Protein AF-A0A372QPS1-F1 (afdb_monomer)

Structure (mmCIF, N/CA/C/O backbone):
data_AF-A0A372QPS1-F1
#
_entry.id   AF-A0A372QPS1-F1
#
loop_
_atom_site.group_PDB
_atom_site.id
_atom_site.type_symbol
_atom_site.label_atom_id
_atom_site.label_alt_id
_atom_site.label_comp_id
_atom_site.label_asym_id
_atom_site.label_entity_id
_atom_site.label_seq_id
_atom_site.pdbx_PDB_ins_code
_atom_site.Cartn_x
_atom_site.Cartn_y
_atom_site.Cartn_z
_atom_site.occupancy
_atom_site.B_iso_or_equiv
_atom_site.auth_seq_id
_atom_site.auth_comp_id
_atom_site.auth_asym_id
_atom_site.auth_atom_id
_atom_site.pdbx_PDB_model_num
ATOM 1 N N . MET A 1 1 ? 10.060 -31.150 -58.055 1.00 37.22 1 MET A N 1
ATOM 2 C CA . MET A 1 1 ? 10.941 -29.974 -58.211 1.00 37.22 1 MET A CA 1
ATOM 3 C C . MET A 1 1 ? 10.660 -29.047 -57.043 1.00 37.22 1 MET A C 1
ATOM 5 O O . MET A 1 1 ? 9.619 -28.410 -57.039 1.00 37.22 1 MET A O 1
ATOM 9 N N . ALA A 1 2 ? 11.508 -29.067 -56.015 1.00 38.00 2 ALA A N 1
ATOM 10 C CA . ALA A 1 2 ? 11.429 -28.122 -54.905 1.00 38.00 2 ALA A CA 1
ATOM 11 C C . ALA A 1 2 ? 12.288 -26.906 -55.276 1.00 38.00 2 ALA A C 1
ATOM 13 O O . ALA A 1 2 ? 13.492 -27.056 -55.485 1.00 38.00 2 ALA A O 1
ATOM 14 N N . SER A 1 3 ? 11.676 -25.734 -55.444 1.00 40.31 3 SER A N 1
ATOM 15 C CA . SER A 1 3 ? 12.415 -24.485 -55.626 1.00 40.31 3 SER A CA 1
ATOM 16 C C . SER A 1 3 ? 12.921 -24.021 -54.262 1.00 40.31 3 SER A C 1
ATOM 18 O O . SER A 1 3 ? 12.125 -23.637 -53.407 1.00 40.31 3 SER A O 1
ATOM 20 N N . ASN A 1 4 ? 14.239 -24.071 -54.065 1.00 45.66 4 ASN A N 1
ATOM 21 C CA . ASN A 1 4 ? 14.913 -23.387 -52.965 1.00 45.66 4 ASN A CA 1
ATOM 22 C C . ASN A 1 4 ? 14.657 -21.883 -53.108 1.00 45.66 4 ASN A C 1
ATOM 24 O O . ASN A 1 4 ? 15.189 -21.248 -54.017 1.00 45.66 4 ASN A O 1
ATOM 28 N N . ILE A 1 5 ? 13.834 -21.323 -52.224 1.00 52.38 5 ILE A N 1
ATOM 29 C CA . ILE A 1 5 ? 13.692 -19.876 -52.079 1.00 52.38 5 ILE A CA 1
ATOM 30 C C . ILE A 1 5 ? 14.896 -19.436 -51.245 1.00 52.38 5 ILE A C 1
ATOM 32 O O . ILE A 1 5 ? 14.854 -19.439 -50.018 1.00 52.38 5 ILE A O 1
ATOM 36 N N . GLY A 1 6 ? 16.015 -19.168 -51.918 1.00 49.69 6 GLY A N 1
ATOM 37 C CA . GLY A 1 6 ? 17.169 -18.528 -51.300 1.00 49.69 6 GLY A CA 1
ATOM 38 C C . GLY A 1 6 ? 16.798 -17.089 -50.975 1.00 49.69 6 GLY A C 1
ATOM 39 O O . GLY A 1 6 ? 16.917 -16.220 -51.832 1.00 49.69 6 GLY A O 1
ATOM 40 N N . LEU A 1 7 ? 16.286 -16.853 -49.768 1.00 52.22 7 LEU A N 1
ATOM 41 C CA . LEU A 1 7 ? 16.213 -15.507 -49.216 1.00 52.22 7 LEU A CA 1
ATOM 42 C C . LEU A 1 7 ? 17.653 -14.998 -49.105 1.00 52.22 7 LEU A C 1
ATOM 44 O O . LEU A 1 7 ? 18.473 -15.602 -48.412 1.00 52.22 7 LEU A O 1
ATOM 48 N N . ASP A 1 8 ? 17.967 -13.935 -49.847 1.00 57.03 8 ASP A N 1
ATOM 49 C CA . ASP A 1 8 ? 19.264 -13.268 -49.786 1.00 57.03 8 ASP A CA 1
ATOM 50 C C . ASP A 1 8 ? 19.575 -12.915 -48.327 1.00 57.03 8 ASP A C 1
ATOM 52 O O . ASP A 1 8 ? 18.735 -12.349 -47.625 1.00 57.03 8 ASP A O 1
ATOM 56 N N . SER A 1 9 ? 20.791 -13.232 -47.875 1.00 58.88 9 SER A N 1
ATOM 57 C CA . SER A 1 9 ? 21.256 -13.012 -46.493 1.00 58.88 9 SER A CA 1
ATOM 58 C C . SER A 1 9 ? 20.984 -11.580 -45.994 1.00 58.88 9 SER A C 1
ATOM 60 O O . SER A 1 9 ? 20.667 -11.358 -44.830 1.00 58.88 9 SER A O 1
ATOM 62 N N . PHE A 1 10 ? 21.001 -10.603 -46.904 1.00 56.53 10 PHE A N 1
ATOM 63 C CA . PHE A 1 10 ? 20.699 -9.201 -46.621 1.00 56.53 10 PHE A CA 1
ATOM 64 C C . PHE A 1 10 ? 19.229 -8.942 -46.236 1.00 56.53 10 PHE A C 1
ATOM 66 O O . PHE A 1 10 ? 18.954 -8.107 -45.378 1.00 56.53 10 PHE A O 1
ATOM 73 N N . VAL A 1 11 ? 18.281 -9.666 -46.840 1.00 63.16 11 VAL A N 1
ATOM 74 C CA . VAL A 1 11 ? 16.842 -9.534 -46.554 1.00 63.16 11 VAL A CA 1
ATOM 75 C C . VAL A 1 11 ? 16.510 -10.127 -45.183 1.00 63.16 11 VAL A C 1
ATOM 77 O O . VAL A 1 11 ? 15.698 -9.561 -44.458 1.00 63.16 11 VAL A O 1
ATOM 80 N N . ILE A 1 12 ? 17.178 -11.221 -44.801 1.00 67.56 12 ILE A N 1
ATOM 81 C CA . ILE A 1 12 ? 17.030 -11.837 -43.474 1.00 67.56 12 ILE A CA 1
ATOM 82 C C . ILE A 1 12 ? 17.529 -10.882 -42.383 1.00 67.56 12 ILE A C 1
ATOM 84 O O . ILE A 1 12 ? 16.793 -10.605 -41.443 1.00 67.56 12 ILE A O 1
ATOM 88 N N . VAL A 1 13 ? 18.720 -10.299 -42.551 1.00 67.00 13 VAL A N 1
ATOM 89 C CA . VAL A 1 13 ? 19.292 -9.352 -41.574 1.00 67.00 13 VAL A CA 1
ATOM 90 C C . VAL A 1 13 ? 18.429 -8.093 -41.413 1.00 67.00 13 VAL A C 1
ATOM 92 O O . VAL A 1 13 ? 18.278 -7.588 -40.302 1.00 67.00 13 VAL A O 1
ATOM 95 N N . ALA A 1 14 ? 17.836 -7.580 -42.497 1.00 68.75 14 ALA A N 1
ATOM 96 C CA . ALA A 1 14 ? 16.946 -6.419 -42.429 1.00 68.75 14 ALA A CA 1
ATOM 97 C C . ALA A 1 14 ? 15.636 -6.724 -41.676 1.00 68.75 14 ALA A C 1
ATOM 99 O O . ALA A 1 14 ? 15.215 -5.926 -40.841 1.00 68.75 14 ALA A O 1
ATOM 100 N N . LEU A 1 15 ? 15.032 -7.893 -41.922 1.00 66.19 15 LEU A N 1
ATOM 101 C CA . LEU A 1 15 ? 13.847 -8.361 -41.194 1.00 66.19 15 LEU A CA 1
ATOM 102 C C . LEU A 1 15 ? 14.142 -8.596 -39.708 1.00 66.19 15 LEU A C 1
ATOM 104 O O . LEU A 1 15 ? 13.336 -8.218 -38.863 1.00 66.19 15 LEU A O 1
ATOM 108 N N . GLU A 1 16 ? 15.298 -9.178 -39.379 1.00 64.19 16 GLU A N 1
ATOM 109 C CA . GLU A 1 16 ? 15.742 -9.361 -37.992 1.00 64.19 16 GLU A CA 1
ATOM 110 C C . GLU A 1 16 ? 15.937 -8.013 -37.284 1.00 64.19 16 GLU A C 1
ATOM 112 O O . GLU A 1 16 ? 15.471 -7.840 -36.161 1.00 64.19 16 GLU A O 1
ATOM 117 N N . ALA A 1 17 ? 16.547 -7.026 -37.948 1.00 65.00 17 ALA A N 1
ATOM 118 C CA . ALA A 1 17 ? 16.731 -5.689 -37.385 1.00 65.00 17 ALA A CA 1
ATOM 119 C C . ALA A 1 17 ? 15.400 -4.949 -37.143 1.00 65.00 17 ALA A C 1
ATOM 121 O O . ALA A 1 17 ? 15.243 -4.296 -36.109 1.00 65.00 17 ALA A O 1
ATOM 122 N N . GLU A 1 18 ? 14.429 -5.064 -38.055 1.00 68.44 18 GLU A N 1
ATOM 123 C CA . GLU A 1 18 ? 13.084 -4.503 -37.865 1.00 68.44 18 GLU A CA 1
ATOM 124 C C . GLU A 1 18 ? 12.333 -5.187 -36.716 1.00 68.44 18 GLU A C 1
ATOM 126 O O . GLU A 1 18 ? 11.716 -4.498 -35.900 1.00 68.44 18 GLU A O 1
ATOM 131 N N . LEU A 1 19 ? 12.432 -6.516 -36.595 1.00 64.81 19 LEU A N 1
ATOM 132 C CA . LEU A 1 19 ? 11.840 -7.260 -35.479 1.00 64.81 19 LEU A CA 1
ATOM 133 C C . LEU A 1 19 ? 12.452 -6.836 -34.140 1.00 64.81 19 LEU A C 1
ATOM 135 O O . LEU A 1 19 ? 11.723 -6.493 -33.213 1.00 64.81 19 LEU A O 1
ATOM 139 N N . MET A 1 20 ? 13.784 -6.762 -34.063 1.00 64.19 20 MET A N 1
ATOM 140 C CA . MET A 1 20 ? 14.491 -6.320 -32.857 1.00 64.19 20 MET A CA 1
ATOM 141 C C . MET A 1 20 ? 14.152 -4.870 -32.489 1.00 64.19 20 MET A C 1
ATOM 143 O O . MET A 1 20 ? 14.024 -4.547 -31.308 1.00 64.19 20 MET A O 1
ATOM 147 N N . SER A 1 21 ? 13.969 -3.989 -33.479 1.00 68.31 21 SER A N 1
ATOM 148 C CA . SER A 1 21 ? 13.540 -2.607 -33.239 1.00 68.31 21 SER A CA 1
ATOM 149 C C . SER A 1 21 ? 12.087 -2.520 -32.764 1.00 68.31 21 SER A C 1
ATOM 151 O O . SER A 1 21 ? 11.773 -1.663 -31.936 1.00 68.31 21 SER A O 1
ATOM 153 N N . SER A 1 22 ? 11.202 -3.372 -33.281 1.00 70.38 22 SER A N 1
ATOM 154 C CA . SER A 1 22 ? 9.808 -3.465 -32.841 1.00 70.38 22 SER A CA 1
ATOM 155 C C . SER A 1 22 ? 9.720 -3.973 -31.400 1.00 70.38 22 SER A C 1
ATOM 157 O O . SER A 1 22 ? 9.060 -3.347 -30.571 1.00 70.38 22 SER A O 1
ATOM 159 N N . ASP A 1 23 ? 10.443 -5.044 -31.071 1.00 68.12 23 ASP A N 1
ATOM 160 C CA . ASP A 1 23 ? 10.454 -5.640 -29.730 1.00 68.12 23 ASP A CA 1
ATOM 161 C C . ASP A 1 23 ? 11.040 -4.683 -28.681 1.00 68.12 23 ASP A C 1
ATOM 163 O O . ASP A 1 23 ? 10.487 -4.535 -27.587 1.00 68.12 23 ASP A O 1
ATOM 167 N N . ALA A 1 24 ? 12.104 -3.951 -29.030 1.00 68.12 24 ALA A N 1
ATOM 168 C CA . ALA A 1 24 ? 12.675 -2.920 -28.164 1.00 68.12 24 ALA A CA 1
ATOM 169 C C . ALA A 1 24 ? 11.685 -1.774 -27.885 1.00 68.12 24 ALA A C 1
ATOM 171 O O . ALA A 1 24 ? 11.573 -1.315 -26.747 1.00 68.12 24 ALA A O 1
ATOM 172 N N . ASN A 1 25 ? 10.925 -1.338 -28.896 1.00 65.00 25 ASN A N 1
ATOM 173 C CA . ASN A 1 25 ? 9.905 -0.301 -28.728 1.00 65.00 25 ASN A CA 1
ATOM 174 C C . ASN A 1 25 ? 8.738 -0.772 -27.849 1.00 65.00 25 ASN A C 1
ATOM 176 O O . ASN A 1 25 ? 8.271 -0.012 -27.000 1.00 65.00 25 ASN A O 1
ATOM 180 N N . VAL A 1 26 ? 8.286 -2.021 -28.005 1.00 68.06 26 VAL A N 1
ATOM 181 C CA . VAL A 1 26 ? 7.234 -2.602 -27.155 1.00 68.06 26 VAL A CA 1
ATOM 182 C C . VAL A 1 26 ? 7.707 -2.689 -25.704 1.00 68.06 26 VAL A C 1
ATOM 184 O O . VAL A 1 26 ? 6.993 -2.236 -24.812 1.00 68.06 26 VAL A O 1
ATOM 187 N N . SER A 1 27 ? 8.927 -3.180 -25.464 1.00 73.06 27 SER A N 1
ATOM 188 C CA . SER A 1 27 ? 9.508 -3.256 -24.117 1.00 73.06 27 SER A CA 1
ATOM 189 C C . SER A 1 27 ? 9.677 -1.883 -23.456 1.00 73.06 27 SER A C 1
ATOM 191 O O . SER A 1 27 ? 9.538 -1.759 -22.240 1.00 73.06 27 SER A O 1
ATOM 193 N N . PHE A 1 28 ? 9.996 -0.847 -24.233 1.00 68.75 28 PHE A N 1
ATOM 194 C CA . PHE A 1 28 ? 10.114 0.514 -23.717 1.00 68.75 28 PHE A CA 1
ATOM 195 C C . PHE A 1 28 ? 8.750 1.086 -23.303 1.00 68.75 28 PHE A C 1
ATOM 197 O O . PHE A 1 28 ? 8.620 1.670 -22.225 1.00 68.75 28 PHE A O 1
ATOM 204 N N . LEU A 1 29 ? 7.720 0.887 -24.131 1.00 71.44 29 LEU A N 1
ATOM 205 C CA . LEU A 1 29 ? 6.364 1.362 -23.848 1.00 71.44 29 LEU A CA 1
ATOM 206 C C . LEU A 1 29 ? 5.757 0.659 -22.627 1.00 71.44 29 LEU A C 1
ATOM 208 O O . LEU A 1 29 ? 5.210 1.336 -21.756 1.00 71.44 29 LEU A O 1
ATOM 212 N N . THR A 1 30 ? 5.915 -0.663 -22.502 1.00 80.38 30 THR A N 1
ATOM 213 C CA . THR A 1 30 ? 5.424 -1.417 -21.334 1.00 80.38 30 THR A CA 1
ATOM 214 C C . THR A 1 30 ? 6.102 -0.969 -20.042 1.00 80.38 30 THR A C 1
ATOM 216 O O . THR A 1 30 ? 5.433 -0.784 -19.022 1.00 80.38 30 THR A O 1
ATOM 219 N N . HIS A 1 31 ? 7.412 -0.710 -20.086 1.00 83.81 31 HIS A N 1
ATOM 220 C CA . HIS A 1 31 ? 8.147 -0.154 -18.956 1.00 83.81 31 HIS A CA 1
ATOM 221 C C . HIS A 1 31 ? 7.625 1.234 -18.557 1.00 83.81 31 HIS A C 1
ATOM 223 O O . HIS A 1 31 ? 7.344 1.486 -17.382 1.00 83.81 31 HIS A O 1
ATOM 229 N N . GLN A 1 32 ? 7.456 2.137 -19.528 1.00 87.00 32 GLN A N 1
ATOM 230 C CA . GLN A 1 32 ? 6.985 3.496 -19.271 1.00 87.00 32 GLN A CA 1
ATOM 231 C C . GLN A 1 32 ? 5.569 3.506 -18.679 1.00 87.00 32 GLN A C 1
ATOM 233 O O . GLN A 1 32 ? 5.308 4.231 -17.716 1.00 87.00 32 GLN A O 1
ATOM 238 N N . GLU A 1 33 ? 4.659 2.696 -19.218 1.00 92.12 33 GLU A N 1
ATOM 239 C CA . GLU A 1 33 ? 3.296 2.558 -18.701 1.00 92.12 33 GLU A CA 1
ATOM 240 C C . GLU A 1 33 ? 3.282 2.032 -17.264 1.00 92.12 33 GLU A C 1
ATOM 242 O O . GLU A 1 33 ? 2.559 2.562 -16.415 1.00 92.12 33 GLU A O 1
ATOM 247 N N . HIS A 1 34 ? 4.103 1.023 -16.970 1.00 93.44 34 HIS A N 1
ATOM 248 C CA . HIS A 1 34 ? 4.206 0.458 -15.628 1.00 93.44 34 HIS A CA 1
ATOM 249 C C . HIS A 1 34 ? 4.771 1.461 -14.622 1.00 93.44 34 HIS A C 1
ATOM 251 O O . HIS A 1 34 ? 4.208 1.659 -13.544 1.00 93.44 34 HIS A O 1
ATOM 257 N N . ARG A 1 35 ? 5.819 2.192 -15.011 1.00 93.12 35 ARG A N 1
ATOM 258 C CA . ARG A 1 35 ? 6.399 3.259 -14.190 1.00 93.12 35 ARG A CA 1
ATOM 259 C C . ARG A 1 35 ? 5.381 4.355 -13.865 1.00 93.12 35 ARG A C 1
ATOM 261 O O . ARG A 1 35 ? 5.341 4.847 -12.742 1.00 93.12 35 ARG A O 1
ATOM 268 N N . GLN A 1 36 ? 4.515 4.715 -14.814 1.00 95.38 36 GLN A N 1
ATOM 269 C CA . GLN A 1 36 ? 3.437 5.681 -14.569 1.00 95.38 36 GLN A CA 1
ATOM 270 C C . GLN A 1 36 ? 2.377 5.161 -13.589 1.00 95.38 36 GLN A C 1
ATOM 272 O O . GLN A 1 36 ? 1.828 5.949 -12.819 1.00 95.38 36 GLN A O 1
ATOM 277 N N . LYS A 1 37 ? 2.088 3.852 -13.580 1.00 96.75 37 LYS A N 1
ATOM 278 C CA . LYS A 1 37 ? 1.200 3.247 -12.570 1.00 96.75 37 LYS A CA 1
ATOM 279 C C . LYS A 1 37 ? 1.811 3.339 -11.173 1.00 96.75 37 LYS A C 1
ATOM 281 O O . LYS A 1 37 ? 1.111 3.748 -10.251 1.00 96.75 37 LYS A O 1
ATOM 286 N N . LEU A 1 38 ? 3.105 3.037 -11.041 1.00 96.88 38 LEU A N 1
ATOM 287 C CA . LEU A 1 38 ? 3.844 3.168 -9.781 1.00 96.88 38 LEU A CA 1
ATOM 288 C C . LEU A 1 38 ? 3.798 4.602 -9.244 1.00 96.88 38 LEU A C 1
ATOM 290 O O . LEU A 1 38 ? 3.404 4.798 -8.100 1.00 96.88 38 LEU A O 1
ATOM 294 N N . ILE A 1 39 ? 4.099 5.606 -10.075 1.00 96.88 39 ILE A N 1
ATOM 295 C CA . ILE A 1 39 ? 4.053 7.023 -9.668 1.00 96.88 39 ILE A CA 1
ATOM 296 C C . ILE A 1 39 ? 2.660 7.410 -9.164 1.00 96.88 39 ILE A C 1
ATOM 298 O O . ILE A 1 39 ? 2.525 7.909 -8.051 1.00 96.88 39 ILE A O 1
ATOM 302 N N . LYS A 1 40 ? 1.607 7.112 -9.934 1.00 97.81 40 LYS A N 1
ATOM 303 C CA . LYS A 1 40 ? 0.224 7.432 -9.538 1.00 97.81 40 LYS A CA 1
ATOM 304 C C . LYS A 1 40 ? -0.196 6.720 -8.254 1.00 97.81 40 LYS A C 1
ATOM 306 O O . LYS A 1 40 ? -0.968 7.261 -7.466 1.00 97.81 40 LYS A O 1
ATOM 311 N N . CYS A 1 41 ? 0.268 5.488 -8.054 1.00 98.00 41 CYS A N 1
ATOM 312 C CA . CYS A 1 41 ? 0.002 4.732 -6.837 1.00 98.00 41 CYS A CA 1
ATOM 313 C C . CYS A 1 41 ? 0.732 5.349 -5.631 1.00 98.00 41 CYS A C 1
ATOM 315 O O . CYS A 1 41 ? 0.108 5.567 -4.593 1.00 98.00 41 CYS A O 1
ATOM 317 N N . ALA A 1 42 ? 2.000 5.740 -5.792 1.00 97.31 42 ALA A N 1
ATOM 318 C CA . ALA A 1 42 ? 2.773 6.437 -4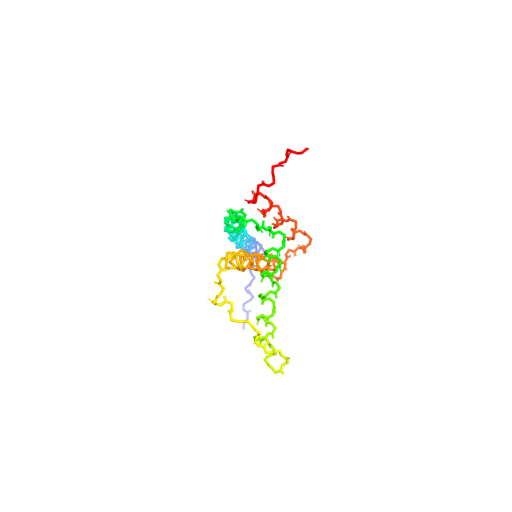.766 1.00 97.31 42 ALA A CA 1
ATOM 319 C C . ALA A 1 42 ? 2.154 7.792 -4.379 1.00 97.31 42 ALA A C 1
ATOM 321 O O . ALA A 1 42 ? 2.037 8.094 -3.194 1.00 97.31 42 ALA A O 1
ATOM 322 N N . GLU A 1 43 ? 1.684 8.581 -5.350 1.00 97.25 43 GLU A N 1
ATOM 323 C CA . GLU A 1 43 ? 0.972 9.845 -5.103 1.00 97.25 43 GLU A CA 1
ATOM 324 C C . GLU A 1 43 ? -0.324 9.616 -4.307 1.00 97.25 43 GLU A C 1
ATOM 326 O O . GLU A 1 43 ? -0.557 10.264 -3.284 1.00 97.25 43 GLU A O 1
ATOM 331 N N . ARG A 1 44 ? -1.139 8.624 -4.704 1.00 98.12 44 ARG A N 1
ATOM 332 C CA . ARG A 1 44 ? -2.344 8.218 -3.954 1.00 98.12 44 ARG A CA 1
ATOM 333 C C . ARG A 1 44 ? -2.009 7.785 -2.527 1.00 98.12 44 ARG A C 1
ATOM 335 O O . ARG A 1 44 ? -2.753 8.110 -1.599 1.00 98.12 44 ARG A O 1
ATOM 342 N N . TYR A 1 45 ? -0.913 7.048 -2.343 1.00 97.19 45 TYR A N 1
ATOM 343 C CA . TYR A 1 45 ? -0.454 6.637 -1.020 1.00 97.19 45 TYR A CA 1
ATOM 344 C C . TYR A 1 45 ? -0.039 7.847 -0.186 1.00 97.19 45 TYR A C 1
ATOM 346 O O . TYR A 1 45 ? -0.461 7.953 0.963 1.00 97.19 45 TYR A O 1
ATOM 354 N N . ALA A 1 46 ? 0.723 8.783 -0.755 1.00 95.62 46 ALA A N 1
ATOM 355 C CA . ALA A 1 46 ? 1.132 10.004 -0.073 1.00 95.62 46 ALA A CA 1
ATOM 356 C C . ALA A 1 46 ? -0.086 10.812 0.406 1.00 95.62 46 ALA A C 1
ATOM 358 O O . ALA A 1 46 ? -0.146 11.198 1.574 1.00 95.62 46 ALA A O 1
ATOM 359 N N . GLU A 1 47 ? -1.109 10.981 -0.435 1.00 96.25 47 GLU A N 1
ATOM 360 C CA . GLU A 1 47 ? -2.365 11.634 -0.045 1.00 96.25 47 GLU A CA 1
ATOM 361 C C . GLU A 1 47 ? -3.101 10.887 1.079 1.00 96.25 47 GLU A C 1
ATOM 363 O O . GLU A 1 47 ? -3.568 11.501 2.043 1.00 96.25 47 GLU A O 1
ATOM 368 N N . ALA A 1 48 ? -3.218 9.559 0.980 1.00 96.44 48 ALA A N 1
ATOM 369 C CA . ALA A 1 48 ? -3.873 8.743 2.000 1.00 96.44 48 ALA A CA 1
ATOM 370 C C . ALA A 1 48 ? -3.112 8.782 3.334 1.00 96.44 48 ALA A C 1
ATOM 372 O O . ALA A 1 48 ? -3.719 8.939 4.394 1.00 96.44 48 ALA A O 1
ATOM 373 N N . ARG A 1 49 ? -1.779 8.730 3.279 1.00 94.75 49 ARG A N 1
ATOM 374 C CA . ARG A 1 49 ? -0.877 8.875 4.425 1.00 94.75 49 ARG A CA 1
ATOM 375 C C . ARG A 1 49 ? -1.060 10.229 5.110 1.00 94.75 49 ARG A C 1
ATOM 377 O O . ARG A 1 49 ? -1.155 10.275 6.334 1.00 94.75 49 ARG A O 1
ATOM 384 N N . GLN A 1 50 ? -1.153 11.320 4.348 1.00 93.94 50 GLN A N 1
ATOM 385 C CA . GLN A 1 50 ? -1.397 12.653 4.913 1.00 93.94 50 GLN A CA 1
ATOM 386 C C . GLN A 1 50 ? -2.777 12.762 5.574 1.00 93.94 50 GLN A C 1
ATOM 388 O O . GLN A 1 50 ? -2.909 13.400 6.617 1.00 93.94 50 GLN A O 1
ATOM 393 N N . LYS A 1 51 ? -3.804 12.092 5.033 1.00 95.00 51 LYS A N 1
ATOM 394 C CA . LYS A 1 51 ? -5.121 12.015 5.689 1.00 95.00 51 LYS A CA 1
ATOM 395 C C . LYS A 1 51 ? -5.045 11.315 7.040 1.00 95.00 51 LYS A C 1
ATOM 397 O O . LYS A 1 51 ? -5.625 11.834 7.988 1.00 95.00 51 LYS A O 1
ATOM 402 N N . VAL A 1 52 ? -4.309 10.206 7.145 1.00 95.06 52 VAL A N 1
ATOM 403 C CA . VAL A 1 52 ? -4.062 9.546 8.439 1.00 95.06 52 VAL A CA 1
ATOM 404 C C . VAL A 1 52 ? -3.397 10.533 9.400 1.00 95.06 52 VAL A C 1
ATOM 406 O O . VAL A 1 52 ? -3.983 10.834 10.431 1.00 95.06 52 VAL A O 1
ATOM 409 N N . LEU A 1 53 ? -2.267 11.137 9.010 1.00 91.69 53 LEU A N 1
ATOM 410 C CA . LEU A 1 53 ? -1.516 12.095 9.841 1.00 91.69 53 LEU A CA 1
ATOM 411 C C . LEU A 1 53 ? -2.315 13.328 10.282 1.00 91.69 53 LEU A C 1
ATOM 413 O O . LEU A 1 53 ? -1.987 13.942 11.294 1.00 91.69 53 LEU A O 1
ATOM 417 N N . SER A 1 54 ? -3.349 13.711 9.532 1.00 93.31 54 SER A N 1
ATOM 418 C CA . SER A 1 54 ? -4.207 14.841 9.894 1.00 93.31 54 SER A CA 1
ATOM 419 C C . SER A 1 54 ? -5.128 14.556 11.089 1.00 93.31 54 SER A C 1
ATOM 421 O O . SER A 1 54 ? -5.688 15.491 11.665 1.00 93.31 54 SER A O 1
ATOM 423 N N . ILE A 1 55 ? -5.290 13.286 11.480 1.00 94.62 55 ILE A N 1
ATOM 424 C CA . ILE A 1 55 ? -6.156 12.873 12.586 1.00 94.62 55 ILE A CA 1
ATOM 425 C C . ILE A 1 55 ? -5.355 12.898 13.901 1.00 94.62 55 ILE A C 1
ATOM 427 O O . ILE A 1 55 ? -4.333 12.214 14.007 1.00 94.62 55 ILE A O 1
ATOM 431 N N . PRO A 1 56 ? -5.803 13.637 14.937 1.00 93.88 56 PRO A N 1
ATOM 432 C CA . PRO A 1 56 ? -5.094 13.709 16.212 1.00 93.88 56 PRO A CA 1
ATOM 433 C C . PRO A 1 56 ? -4.867 12.338 16.855 1.00 93.88 56 PRO A C 1
ATOM 435 O O . PRO A 1 56 ? -5.793 11.539 16.977 1.00 93.88 56 PRO A O 1
ATOM 438 N N . GLY A 1 57 ? -3.642 12.106 17.331 1.00 91.31 57 GLY A N 1
ATOM 439 C CA . GLY A 1 57 ? -3.271 10.881 18.045 1.00 91.31 57 GLY A CA 1
ATOM 440 C C . GLY A 1 57 ? -2.970 9.674 17.153 1.00 91.31 57 GLY A C 1
ATOM 441 O O . GLY A 1 57 ? -2.852 8.577 17.685 1.00 91.31 57 GLY A O 1
ATOM 442 N N . THR A 1 58 ? -2.840 9.867 15.838 1.00 92.19 58 THR A N 1
ATOM 443 C CA . THR A 1 58 ? -2.427 8.814 14.899 1.00 92.19 58 THR A CA 1
ATOM 444 C C . THR A 1 58 ? -0.929 8.860 14.597 1.00 92.19 58 THR A C 1
ATOM 446 O O . THR A 1 58 ? -0.265 9.891 14.731 1.00 92.19 58 THR A O 1
ATOM 449 N N . SER A 1 59 ? -0.395 7.722 14.168 1.00 87.88 59 SER A N 1
ATOM 450 C CA . SER A 1 59 ? 0.980 7.495 13.747 1.00 87.88 59 SER A CA 1
ATOM 451 C C . SER A 1 59 ? 0.978 6.680 12.460 1.00 87.88 59 SER A C 1
ATOM 453 O O . SER A 1 59 ? 0.432 5.585 12.401 1.00 87.88 59 SER A O 1
ATOM 455 N N . VAL A 1 60 ? 1.650 7.175 11.418 1.00 76.44 60 VAL A N 1
ATOM 456 C CA . VAL A 1 60 ? 1.795 6.440 10.146 1.00 76.44 60 VAL A CA 1
ATOM 457 C C . VAL A 1 60 ? 2.416 5.069 10.350 1.00 76.44 60 VAL A C 1
ATOM 459 O O . VAL A 1 60 ? 1.981 4.110 9.723 1.00 76.44 60 VAL A O 1
ATOM 462 N N . ILE A 1 61 ? 3.433 4.983 11.208 1.00 82.19 61 ILE A N 1
ATOM 463 C CA . ILE A 1 61 ? 4.127 3.724 11.459 1.00 82.19 61 ILE A CA 1
ATOM 464 C C . ILE A 1 61 ? 3.158 2.752 12.126 1.00 82.19 61 ILE A C 1
ATOM 466 O O . ILE A 1 61 ? 3.001 1.644 11.643 1.00 82.19 61 ILE A O 1
ATOM 470 N N . GLU A 1 62 ? 2.460 3.165 13.179 1.00 89.38 62 GLU A N 1
ATOM 471 C CA . GLU A 1 62 ? 1.641 2.237 13.963 1.00 89.38 62 GLU A CA 1
ATOM 472 C C . GLU A 1 62 ? 0.300 1.930 13.285 1.00 89.38 62 GLU A C 1
ATOM 474 O O . GLU A 1 62 ? -0.055 0.763 13.127 1.00 89.38 62 GLU A O 1
ATOM 479 N N . ASP A 1 63 ? -0.428 2.951 12.827 1.00 96.00 63 ASP A N 1
ATOM 480 C CA . ASP A 1 63 ? -1.786 2.790 12.306 1.00 96.00 63 ASP A CA 1
ATOM 481 C C . ASP A 1 63 ? -1.810 2.109 10.935 1.00 96.00 63 ASP A C 1
ATOM 483 O O . ASP A 1 63 ? -2.627 1.213 10.710 1.00 96.00 63 ASP A O 1
ATOM 487 N N . ILE A 1 64 ? -0.909 2.480 10.013 1.00 94.62 64 ILE A N 1
ATOM 488 C CA . ILE A 1 64 ? -0.866 1.847 8.683 1.00 94.62 64 ILE A CA 1
ATOM 489 C C . ILE A 1 64 ? -0.322 0.418 8.792 1.00 94.62 64 ILE A C 1
ATOM 491 O O . ILE A 1 64 ? -0.881 -0.481 8.166 1.00 94.62 64 ILE A O 1
ATOM 495 N N . GLN A 1 65 ? 0.696 0.155 9.624 1.00 93.50 65 GLN A N 1
ATOM 496 C CA . GLN A 1 65 ? 1.180 -1.219 9.840 1.00 93.50 65 GLN A CA 1
ATOM 497 C C . GLN A 1 65 ? 0.123 -2.096 10.519 1.00 93.50 65 GLN A C 1
ATOM 499 O O . GLN A 1 65 ? -0.042 -3.270 10.166 1.00 93.50 65 GLN A O 1
ATOM 504 N N . TYR A 1 66 ? -0.637 -1.537 11.463 1.00 94.94 66 TYR A N 1
ATOM 505 C CA . TYR A 1 66 ? -1.765 -2.242 12.057 1.00 94.94 66 TYR A CA 1
ATOM 506 C C . TYR A 1 66 ? -2.840 -2.552 11.008 1.00 94.94 66 TYR A C 1
ATOM 508 O O . TYR A 1 66 ? -3.304 -3.690 10.917 1.00 94.94 66 TYR A O 1
ATOM 516 N N . ALA A 1 67 ? -3.179 -1.589 10.151 1.00 96.88 67 ALA A N 1
ATOM 517 C CA . ALA A 1 67 ? -4.117 -1.794 9.053 1.00 96.88 67 ALA A CA 1
ATOM 518 C C . ALA A 1 67 ? -3.637 -2.856 8.044 1.00 96.88 67 ALA A C 1
ATOM 520 O O . ALA A 1 67 ? -4.429 -3.711 7.647 1.00 96.88 67 ALA A O 1
ATOM 521 N N . MET A 1 68 ? -2.347 -2.882 7.691 1.00 95.75 68 MET A N 1
ATOM 522 C CA . MET A 1 68 ? -1.757 -3.959 6.880 1.00 95.75 68 MET A CA 1
ATOM 523 C C . MET A 1 68 ? -1.912 -5.328 7.549 1.00 95.75 68 MET A C 1
ATOM 525 O O . MET A 1 68 ? -2.240 -6.312 6.889 1.00 95.75 68 MET A O 1
ATOM 529 N N . SER A 1 69 ? -1.725 -5.397 8.869 1.00 94.56 69 SER A N 1
ATOM 530 C CA . SER A 1 69 ? -1.906 -6.641 9.624 1.00 94.56 69 SER A CA 1
ATOM 531 C C . SER A 1 69 ? -3.357 -7.129 9.563 1.00 94.56 69 SER A C 1
ATOM 533 O O . SER A 1 69 ? -3.599 -8.324 9.415 1.00 94.56 69 SER A O 1
ATOM 535 N N . LEU A 1 70 ? -4.332 -6.215 9.617 1.00 95.69 70 LEU A N 1
ATOM 536 C CA . LEU A 1 70 ? -5.752 -6.545 9.456 1.00 95.69 70 LEU A CA 1
ATOM 537 C C . LEU A 1 70 ? -6.080 -7.054 8.045 1.00 95.69 70 LEU A C 1
ATOM 539 O O . LEU A 1 70 ? -6.800 -8.045 7.917 1.00 95.69 70 LEU A O 1
ATOM 543 N N . ILE A 1 71 ? -5.533 -6.418 7.006 1.00 95.12 71 ILE A N 1
ATOM 544 C CA . ILE A 1 71 ? -5.678 -6.871 5.612 1.00 95.12 71 ILE A CA 1
ATOM 545 C C . ILE A 1 71 ? -5.066 -8.266 5.443 1.00 95.12 71 ILE A C 1
ATOM 547 O O . ILE A 1 71 ? -5.680 -9.135 4.833 1.00 95.12 71 ILE A O 1
ATOM 551 N N . TYR A 1 72 ? -3.915 -8.536 6.061 1.00 93.25 72 TYR A N 1
ATOM 552 C CA . TYR A 1 72 ? -3.299 -9.862 6.025 1.00 93.25 72 TYR A CA 1
ATOM 553 C C . TYR A 1 72 ? -4.156 -10.941 6.712 1.00 93.25 72 TYR A C 1
ATOM 555 O O . TYR A 1 72 ? -4.237 -12.075 6.235 1.00 93.25 72 TYR A O 1
ATOM 563 N N . GLU A 1 73 ? -4.840 -10.619 7.815 1.00 93.75 73 GLU A N 1
ATOM 564 C CA . GLU A 1 73 ? -5.816 -11.536 8.423 1.00 93.75 73 GLU A CA 1
ATOM 565 C C . GLU A 1 73 ? -7.010 -11.816 7.491 1.00 93.75 73 GLU A C 1
ATOM 567 O O . GLU A 1 73 ? -7.431 -12.971 7.376 1.00 93.75 73 GLU A O 1
ATOM 572 N N . GLU A 1 74 ? -7.526 -10.794 6.797 1.00 93.81 74 GLU A N 1
ATOM 573 C CA . GLU A 1 74 ? -8.565 -10.940 5.764 1.00 93.81 74 GLU A CA 1
ATOM 574 C C . GLU A 1 74 ? -8.072 -11.827 4.606 1.00 93.81 74 GLU A C 1
ATOM 576 O O . GLU A 1 74 ? -8.738 -12.800 4.247 1.00 93.81 74 GLU A O 1
ATOM 581 N N . TYR A 1 75 ? -6.860 -11.583 4.098 1.00 92.56 75 TYR A N 1
ATOM 582 C CA . TYR A 1 75 ? -6.221 -12.389 3.057 1.00 92.56 75 TYR A CA 1
ATOM 583 C C . TYR A 1 75 ? -6.100 -13.867 3.450 1.00 92.56 75 TYR A C 1
ATOM 585 O O . TYR A 1 75 ? -6.476 -14.747 2.671 1.00 92.56 75 TYR A O 1
ATOM 593 N N . LYS A 1 76 ? -5.618 -14.173 4.663 1.00 94.06 76 LYS A N 1
ATOM 594 C CA . LYS A 1 76 ? -5.493 -15.561 5.142 1.00 94.06 76 LYS A CA 1
ATOM 595 C C . LYS A 1 76 ? -6.840 -16.271 5.210 1.00 94.06 76 LYS A C 1
ATOM 597 O O . LYS A 1 76 ? -6.925 -17.434 4.816 1.00 94.06 76 LYS A O 1
ATOM 602 N N . ALA A 1 77 ? -7.868 -15.592 5.721 1.00 94.19 77 ALA A N 1
ATOM 603 C CA . ALA A 1 77 ? -9.219 -16.141 5.808 1.00 94.19 77 ALA A CA 1
ATOM 604 C C . ALA A 1 77 ? -9.817 -16.404 4.419 1.00 94.19 77 ALA A C 1
ATOM 606 O O . ALA A 1 77 ? -10.436 -17.445 4.211 1.00 94.19 77 ALA A O 1
ATOM 607 N N . ASN A 1 78 ? -9.571 -15.509 3.461 1.00 92.50 78 ASN A N 1
ATOM 608 C CA . ASN A 1 78 ? -10.026 -15.667 2.080 1.00 92.50 78 ASN A CA 1
ATOM 609 C C . ASN A 1 78 ? -9.269 -16.779 1.335 1.00 92.50 78 ASN A C 1
ATOM 611 O O . ASN A 1 78 ? -9.865 -17.522 0.561 1.00 92.50 78 ASN A O 1
ATOM 615 N N . THR A 1 79 ? -7.965 -16.916 1.583 1.00 95.69 79 THR A N 1
ATOM 616 C CA . THR A 1 79 ? -7.096 -17.878 0.884 1.00 95.69 79 THR A CA 1
ATOM 617 C C . THR A 1 79 ? -7.219 -19.293 1.452 1.00 95.69 79 THR A C 1
ATOM 619 O O . THR A 1 79 ? -7.178 -20.272 0.707 1.00 95.69 79 THR A O 1
ATOM 622 N N . TRP A 1 80 ? -7.388 -19.428 2.771 1.00 95.81 80 TRP A N 1
ATOM 623 C CA . TRP A 1 80 ? -7.490 -20.723 3.451 1.00 95.81 80 TRP A CA 1
ATOM 624 C C . TRP A 1 80 ? -8.665 -20.754 4.444 1.00 95.81 80 TRP A C 1
ATOM 626 O O . TRP A 1 80 ? -8.441 -20.850 5.658 1.00 95.81 80 TRP A O 1
ATOM 636 N N . PRO A 1 81 ? -9.915 -20.740 3.949 1.00 94.19 81 PRO A N 1
ATOM 637 C CA . PRO A 1 81 ? -11.113 -20.647 4.790 1.00 94.19 81 PRO A CA 1
ATOM 638 C C . PRO A 1 81 ? -11.297 -21.842 5.738 1.00 94.19 81 PRO A C 1
ATOM 640 O O . PRO A 1 81 ? -11.866 -21.703 6.820 1.00 94.19 81 PRO A O 1
ATOM 643 N N . ASP A 1 82 ? -10.758 -23.012 5.382 1.00 96.62 82 ASP A N 1
ATOM 644 C CA . ASP A 1 82 ? -10.792 -24.205 6.239 1.00 96.62 82 ASP A CA 1
ATOM 645 C C . ASP A 1 82 ? -9.869 -24.086 7.466 1.00 96.62 82 ASP A C 1
ATOM 647 O O . ASP A 1 82 ? -10.049 -24.792 8.459 1.00 96.62 82 ASP A O 1
ATOM 651 N N . LYS A 1 83 ? -8.857 -23.208 7.399 1.00 94.75 83 LYS A N 1
ATOM 652 C CA . LYS A 1 83 ? -7.831 -23.028 8.440 1.00 94.75 83 LYS A CA 1
ATOM 653 C C . LYS A 1 83 ? -8.011 -21.735 9.225 1.00 94.75 83 LYS A C 1
ATOM 655 O O . LYS A 1 83 ? -7.727 -21.709 10.421 1.00 94.75 83 LYS A O 1
ATOM 660 N N . PHE A 1 84 ? -8.471 -20.674 8.569 1.00 95.00 84 PHE A N 1
ATOM 661 C CA . PHE A 1 84 ? -8.638 -19.355 9.165 1.00 95.00 84 PHE A CA 1
ATOM 662 C C . PHE A 1 84 ? -10.066 -18.869 8.9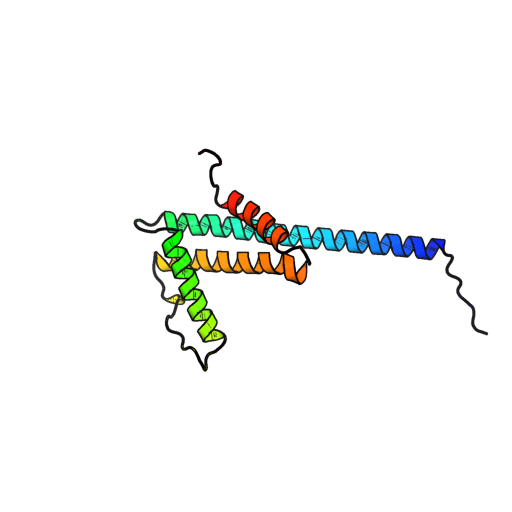64 1.00 95.00 84 PHE A C 1
ATOM 664 O O . PHE A 1 84 ? -10.600 -18.890 7.861 1.00 95.00 84 PHE A O 1
ATOM 671 N N . LYS A 1 85 ? -10.680 -18.393 10.047 1.00 92.31 85 LYS A N 1
ATOM 672 C CA . LYS A 1 85 ? -11.977 -17.720 9.987 1.00 92.31 85 LYS A CA 1
ATOM 673 C C . LYS A 1 85 ? -11.765 -16.221 9.886 1.00 92.31 85 LYS A C 1
ATOM 675 O O . LYS A 1 85 ? -10.884 -15.680 10.554 1.00 92.31 85 LYS A O 1
ATOM 680 N N . GLN A 1 86 ? -12.622 -15.554 9.120 1.00 89.94 86 GLN A N 1
ATOM 681 C CA . GLN A 1 86 ? -12.667 -14.100 9.106 1.00 89.94 86 GLN A CA 1
ATOM 682 C C . GLN A 1 86 ? -12.976 -13.590 10.520 1.00 89.94 86 GLN A C 1
ATOM 684 O O . GLN A 1 86 ? -13.991 -13.951 11.119 1.00 89.94 86 GLN A O 1
ATOM 689 N N . LYS A 1 87 ? -12.062 -12.787 11.070 1.00 89.31 87 LYS A N 1
ATOM 690 C CA . LYS A 1 87 ? -12.157 -12.269 12.443 1.00 89.31 87 LYS A CA 1
ATOM 691 C C . LYS A 1 87 ? -12.797 -10.884 12.508 1.00 89.31 87 LYS A C 1
ATOM 693 O O . LYS A 1 87 ? -13.433 -10.554 13.505 1.00 89.31 87 LYS A O 1
ATOM 698 N N . TYR A 1 88 ? -12.619 -10.093 11.455 1.00 90.12 88 TYR A N 1
ATOM 699 C CA . TYR A 1 88 ? -13.058 -8.707 11.379 1.00 90.12 88 TYR A CA 1
ATOM 700 C C . TYR A 1 88 ? -13.764 -8.455 10.047 1.00 90.12 88 TYR A C 1
ATOM 702 O O . TYR A 1 88 ? -13.302 -8.917 9.003 1.00 90.12 88 TYR A O 1
ATOM 710 N N . ASP A 1 89 ? -14.861 -7.702 10.091 1.00 92.94 89 ASP A N 1
ATOM 711 C CA . ASP A 1 89 ? -15.461 -7.092 8.907 1.00 92.94 89 ASP A CA 1
ATOM 712 C C . ASP A 1 89 ? -14.874 -5.686 8.746 1.00 92.94 89 ASP A C 1
ATOM 714 O O . ASP A 1 89 ? -15.281 -4.736 9.420 1.00 92.94 89 ASP A O 1
ATOM 718 N N . LEU A 1 90 ? -13.866 -5.565 7.880 1.00 93.75 90 LEU A N 1
ATOM 719 C CA . LEU A 1 90 ? -13.142 -4.310 7.670 1.00 93.75 90 LEU A CA 1
ATOM 720 C C . LEU 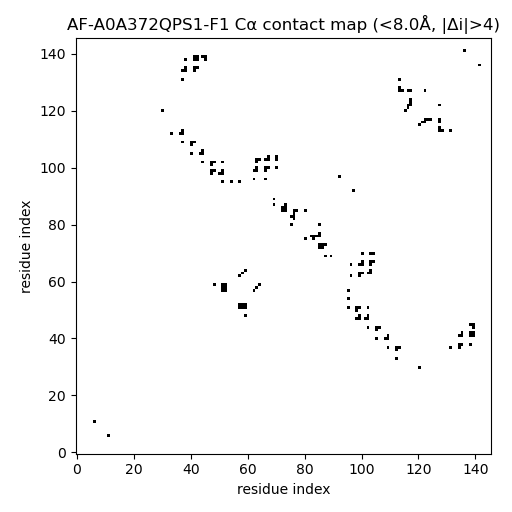A 1 90 ? -14.005 -3.240 6.987 1.00 93.75 90 LEU A C 1
ATOM 722 O O . LEU A 1 90 ? -13.664 -2.058 7.049 1.00 93.75 90 LEU A O 1
ATOM 726 N N . SER A 1 91 ? -15.144 -3.613 6.386 1.00 93.19 91 SER A N 1
ATOM 727 C CA . SER A 1 91 ? -16.078 -2.647 5.793 1.00 93.19 91 SER A CA 1
ATOM 728 C C . SER A 1 91 ? -16.761 -1.760 6.842 1.00 93.19 91 SER A C 1
ATOM 730 O O . SER A 1 91 ? -17.194 -0.651 6.525 1.00 93.19 91 SER A O 1
ATOM 732 N N . LEU A 1 92 ? -16.798 -2.213 8.100 1.00 95.62 92 LEU A N 1
ATOM 733 C CA . LEU A 1 92 ? -17.388 -1.500 9.234 1.00 95.62 92 LEU A CA 1
ATOM 734 C C . LEU A 1 92 ? -16.393 -0.584 9.962 1.00 95.62 92 LEU A C 1
ATOM 736 O O . LEU A 1 92 ? -16.750 0.030 10.969 1.00 95.62 92 LEU A O 1
ATOM 740 N N . ALA A 1 93 ? -15.146 -0.493 9.492 1.00 95.38 93 ALA A N 1
ATOM 741 C CA . ALA A 1 93 ? -14.137 0.347 10.120 1.00 95.38 93 ALA A CA 1
ATOM 742 C C . ALA A 1 93 ? -14.539 1.832 10.111 1.00 95.38 93 ALA A C 1
ATOM 744 O O . ALA A 1 93 ? -15.028 2.376 9.116 1.00 95.38 93 ALA A O 1
ATOM 745 N N . VAL A 1 94 ? -14.271 2.502 11.231 1.00 95.50 94 VAL A N 1
ATOM 746 C CA . VAL A 1 94 ? -14.451 3.948 11.406 1.00 95.50 94 VAL A CA 1
ATOM 747 C C . VAL A 1 94 ? -13.097 4.637 11.547 1.00 95.50 94 VAL A C 1
ATOM 749 O O . VAL A 1 94 ? -12.071 3.983 11.745 1.00 95.50 94 VAL A O 1
ATOM 752 N N . SER A 1 95 ? -13.086 5.960 11.420 1.00 93.25 95 SER A N 1
ATOM 753 C CA . SER A 1 95 ? -11.869 6.759 11.571 1.00 93.25 95 SER A CA 1
ATOM 754 C C . SER A 1 95 ? -11.284 6.627 12.985 1.00 93.25 95 SER A C 1
ATOM 756 O O . SER A 1 95 ? -12.068 6.637 13.941 1.00 93.25 95 SER A O 1
ATOM 758 N N . PRO A 1 96 ? -9.952 6.477 13.152 1.00 94.38 96 PRO A N 1
ATOM 759 C CA . PRO A 1 96 ? -8.888 6.583 12.132 1.00 94.38 96 PRO A CA 1
ATOM 760 C C . PRO A 1 96 ? -8.579 5.297 11.344 1.00 94.38 96 PRO A C 1
ATOM 762 O O . PRO A 1 96 ? -7.894 5.338 10.322 1.00 94.38 96 PRO A O 1
ATOM 765 N N . VAL A 1 97 ? -9.084 4.143 11.791 1.00 96.06 97 VAL A N 1
ATOM 766 C CA . VAL A 1 97 ? -8.761 2.828 11.202 1.00 96.06 97 VAL A CA 1
ATOM 767 C C . VAL A 1 97 ? -9.186 2.752 9.737 1.00 96.06 97 VAL A C 1
ATOM 769 O O . VAL A 1 97 ? -8.486 2.164 8.917 1.00 96.06 97 VAL A O 1
ATOM 772 N N . LYS A 1 98 ? -10.311 3.378 9.385 1.00 97.12 98 LYS A N 1
ATOM 773 C CA . LYS A 1 98 ? -10.789 3.451 8.002 1.00 97.12 98 LYS A CA 1
ATOM 774 C C . LYS A 1 98 ? -9.767 4.110 7.071 1.00 97.12 98 LYS A C 1
ATOM 776 O O . LYS A 1 98 ? -9.496 3.581 5.997 1.00 97.12 98 LYS A O 1
ATOM 781 N N . GLU A 1 99 ? -9.205 5.252 7.459 1.00 97.50 99 GLU A N 1
ATOM 782 C CA . GLU A 1 99 ? -8.216 5.968 6.649 1.00 97.50 99 GLU A CA 1
ATOM 783 C C . GLU A 1 99 ? -6.898 5.187 6.571 1.00 97.50 99 GLU A C 1
ATOM 785 O O . GLU A 1 99 ? -6.306 5.094 5.494 1.00 97.50 99 GLU A O 1
ATOM 790 N N . ALA A 1 100 ? -6.490 4.548 7.671 1.00 97.31 100 ALA A N 1
ATOM 791 C CA . ALA A 1 100 ? -5.316 3.681 7.692 1.00 97.31 100 ALA A CA 1
ATOM 792 C C . ALA A 1 100 ? -5.475 2.455 6.773 1.00 97.31 100 ALA A C 1
ATOM 794 O O . ALA A 1 100 ? -4.545 2.117 6.045 1.00 97.31 100 ALA A O 1
ATOM 795 N N . LEU A 1 101 ? -6.661 1.835 6.729 1.00 97.81 101 LEU A N 1
ATOM 796 C CA . LEU A 1 101 ? -6.982 0.740 5.801 1.00 97.81 101 LEU A CA 1
ATOM 797 C C . LEU A 1 101 ? -6.914 1.177 4.338 1.00 97.81 101 LEU A C 1
ATOM 799 O O . LEU A 1 101 ? -6.432 0.419 3.499 1.00 97.81 101 LEU A O 1
ATOM 803 N N . VAL A 1 102 ? -7.363 2.395 4.019 1.00 97.62 102 VAL A N 1
ATOM 804 C CA . VAL A 1 102 ? -7.219 2.946 2.664 1.00 97.62 102 VAL A CA 1
ATOM 805 C C . VAL A 1 102 ? -5.742 3.087 2.303 1.00 97.62 102 VAL A C 1
ATOM 807 O O . VAL A 1 102 ? -5.340 2.621 1.240 1.00 97.62 102 VAL A O 1
ATOM 810 N N . ALA A 1 103 ? -4.928 3.676 3.182 1.00 97.38 103 ALA A N 1
ATOM 811 C CA . ALA A 1 103 ? -3.497 3.827 2.933 1.00 97.38 103 ALA A CA 1
ATOM 812 C C . ALA A 1 103 ? -2.781 2.469 2.806 1.00 97.38 103 ALA A C 1
ATOM 814 O O . ALA A 1 103 ? -1.986 2.280 1.889 1.00 97.38 103 ALA A O 1
ATOM 815 N N . ALA A 1 104 ? -3.113 1.503 3.666 1.00 97.00 104 ALA A N 1
ATOM 816 C CA . ALA A 1 104 ? -2.536 0.162 3.646 1.00 97.00 104 ALA A CA 1
ATOM 817 C C . ALA A 1 104 ? -2.874 -0.616 2.362 1.00 97.00 104 ALA A C 1
ATOM 819 O O . ALA A 1 104 ? -1.990 -1.248 1.796 1.00 97.00 104 ALA A O 1
ATOM 820 N N . ARG A 1 105 ? -4.111 -0.524 1.851 1.00 97.38 105 ARG A N 1
ATOM 821 C CA . ARG A 1 105 ? -4.492 -1.144 0.565 1.00 97.38 105 ARG A CA 1
ATOM 822 C C . ARG A 1 105 ? -3.762 -0.531 -0.627 1.00 97.38 105 ARG A C 1
ATOM 824 O O . ARG A 1 105 ? -3.416 -1.239 -1.562 1.00 97.38 105 ARG A O 1
ATOM 831 N N . ILE A 1 106 ? -3.514 0.780 -0.605 1.00 97.81 106 ILE A N 1
ATOM 832 C CA . ILE A 1 106 ? -2.713 1.420 -1.658 1.00 97.81 106 ILE A CA 1
ATOM 833 C C . ILE A 1 106 ? -1.256 0.946 -1.570 1.00 97.81 106 ILE A C 1
ATOM 835 O O . ILE A 1 106 ? -0.625 0.722 -2.595 1.00 97.81 106 ILE A O 1
ATOM 839 N N . LEU A 1 107 ? -0.723 0.747 -0.362 1.00 95.06 107 LEU A N 1
ATOM 840 C CA . LEU A 1 107 ? 0.628 0.219 -0.181 1.00 95.06 107 LEU A CA 1
ATOM 841 C C . LEU A 1 107 ? 0.752 -1.254 -0.620 1.00 95.06 107 LEU A C 1
ATOM 843 O O . LEU A 1 107 ? 1.781 -1.639 -1.168 1.00 95.06 107 LEU A O 1
ATOM 847 N N . GLU A 1 1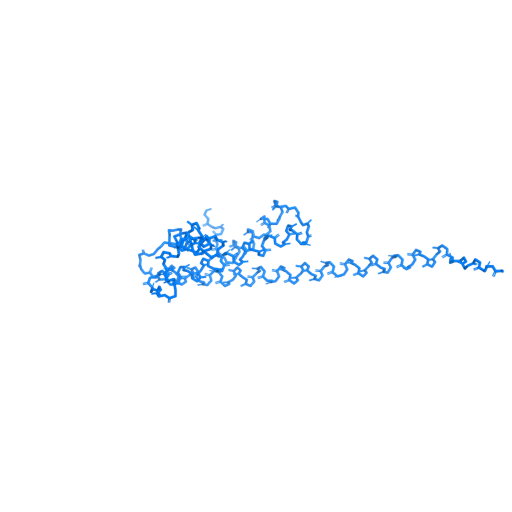08 ? -0.295 -2.061 -0.435 1.00 94.81 108 GLU A N 1
ATOM 848 C CA . GLU A 1 108 ? -0.403 -3.411 -1.010 1.00 94.81 108 GLU A CA 1
ATOM 849 C C . GLU A 1 108 ? -0.392 -3.359 -2.548 1.00 94.81 108 GLU A C 1
ATOM 851 O O . GLU A 1 108 ? 0.456 -3.994 -3.169 1.00 94.81 108 GLU A O 1
ATOM 856 N N . GLU A 1 109 ? -1.228 -2.508 -3.160 1.00 96.50 109 GLU A N 1
ATOM 857 C CA . GLU A 1 109 ? -1.226 -2.265 -4.615 1.00 96.50 109 GLU A CA 1
ATOM 858 C C . GLU A 1 109 ? 0.166 -1.831 -5.113 1.00 96.50 109 GLU A C 1
ATOM 860 O O . GLU A 1 109 ? 0.629 -2.272 -6.165 1.00 96.50 109 GLU A O 1
ATOM 865 N N . TYR A 1 110 ? 0.864 -0.990 -4.346 1.00 95.94 110 TYR A N 1
ATOM 866 C CA . TYR A 1 110 ? 2.227 -0.569 -4.653 1.00 95.94 110 TYR A CA 1
ATOM 867 C C . TYR A 1 110 ? 3.209 -1.748 -4.655 1.00 95.94 110 TYR A C 1
ATOM 869 O O . TYR A 1 110 ? 3.998 -1.893 -5.587 1.00 95.94 110 TYR A O 1
ATOM 877 N N . SER A 1 111 ? 3.124 -2.621 -3.648 1.00 93.94 111 SER A N 1
ATOM 878 C CA . SER A 1 111 ? 3.937 -3.839 -3.550 1.00 93.94 111 SER A CA 1
ATOM 879 C C . SER A 1 111 ? 3.685 -4.805 -4.712 1.00 93.94 111 SER A C 1
ATOM 881 O O . SER A 1 111 ? 4.630 -5.397 -5.244 1.00 93.94 111 SER A O 1
ATOM 883 N N . ASP A 1 112 ? 2.432 -4.950 -5.143 1.00 94.81 112 ASP A N 1
ATOM 884 C CA . ASP A 1 112 ? 2.076 -5.772 -6.303 1.00 94.81 112 ASP A CA 1
ATOM 885 C C . ASP A 1 112 ? 2.691 -5.202 -7.588 1.00 94.81 112 ASP A C 1
ATOM 887 O O . ASP A 1 112 ? 3.301 -5.932 -8.373 1.00 94.81 112 ASP A O 1
ATOM 891 N N . LEU A 1 113 ? 2.632 -3.880 -7.776 1.00 95.56 113 LEU A N 1
ATOM 892 C CA . LEU A 1 113 ? 3.289 -3.214 -8.903 1.00 95.56 113 LEU A CA 1
ATOM 893 C C . LEU A 1 113 ? 4.819 -3.373 -8.862 1.00 95.56 113 LEU A C 1
ATOM 895 O O . LEU A 1 113 ? 5.437 -3.563 -9.911 1.00 95.56 113 LEU A O 1
ATOM 899 N N . THR A 1 114 ? 5.450 -3.343 -7.686 1.00 93.69 114 THR A N 1
ATOM 900 C CA . THR A 1 114 ? 6.885 -3.654 -7.557 1.00 93.69 114 TH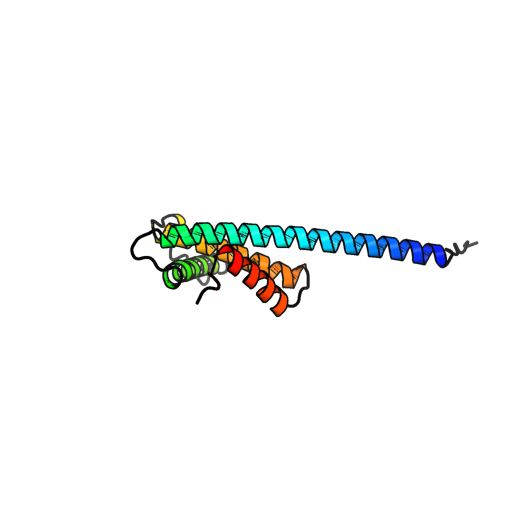R A CA 1
ATOM 901 C C . THR A 1 114 ? 7.176 -5.103 -7.948 1.00 93.69 114 THR A C 1
ATOM 903 O O . THR A 1 114 ? 8.169 -5.378 -8.620 1.00 93.69 114 THR A O 1
ATOM 906 N N . THR A 1 115 ? 6.293 -6.035 -7.594 1.00 93.12 115 THR A N 1
ATOM 907 C CA . THR A 1 115 ? 6.446 -7.457 -7.928 1.00 93.12 115 THR A CA 1
ATOM 908 C C . THR A 1 115 ? 6.379 -7.700 -9.440 1.00 93.12 115 THR A C 1
ATOM 910 O O . THR A 1 115 ? 7.193 -8.460 -9.965 1.00 93.12 115 THR A O 1
ATOM 913 N N . VAL A 1 116 ? 5.502 -6.990 -10.160 1.00 92.62 116 VAL A N 1
ATOM 914 C CA . VAL A 1 116 ? 5.399 -7.040 -11.634 1.00 92.62 116 VAL A CA 1
ATOM 915 C C . VAL A 1 116 ? 6.713 -6.645 -12.322 1.00 92.62 116 VAL A C 1
ATOM 917 O O . VAL A 1 116 ? 7.078 -7.255 -13.326 1.00 92.62 116 VAL A O 1
ATOM 920 N N . LEU A 1 117 ? 7.475 -5.680 -11.782 1.00 89.50 117 LEU A N 1
ATOM 921 C CA . LEU A 1 117 ? 8.793 -5.331 -12.342 1.00 89.50 117 LEU A CA 1
ATOM 922 C C . LEU A 1 117 ? 9.723 -6.549 -12.374 1.00 89.50 117 LEU A C 1
ATOM 924 O O . LEU A 1 117 ? 10.401 -6.788 -13.370 1.00 89.50 117 LEU A O 1
ATOM 928 N N . HIS A 1 118 ? 9.751 -7.311 -11.283 1.00 89.81 118 HIS A N 1
ATOM 929 C CA . HIS A 1 118 ? 10.621 -8.470 -11.163 1.00 89.81 118 HIS A CA 1
ATOM 930 C C . HIS A 1 118 ? 10.092 -9.678 -11.945 1.00 89.81 118 HIS A C 1
ATOM 932 O O . HIS A 1 118 ? 10.844 -10.310 -12.682 1.00 89.81 118 HIS A O 1
ATOM 938 N N . GLN A 1 119 ? 8.807 -10.000 -11.791 1.00 89.31 119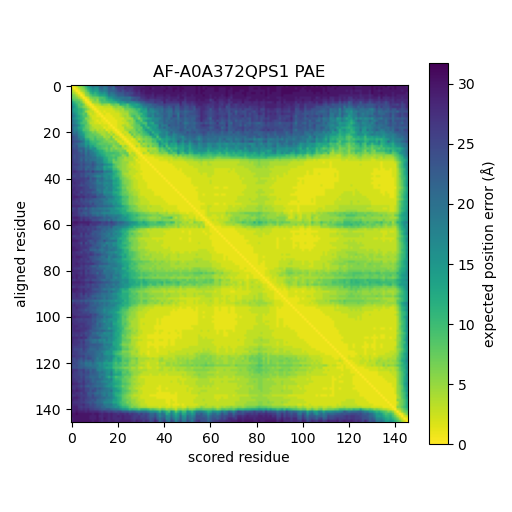 GLN A N 1
ATOM 939 C CA . GLN A 1 119 ? 8.230 -11.240 -12.313 1.00 89.31 119 GLN A CA 1
ATOM 940 C C . GLN A 1 119 ? 7.873 -11.155 -13.798 1.00 89.31 119 GLN A C 1
ATOM 942 O O . GLN A 1 119 ? 8.173 -12.085 -14.545 1.00 89.31 119 GLN A O 1
ATOM 947 N N . ASP A 1 120 ? 7.282 -10.040 -14.230 1.00 89.19 120 ASP A N 1
ATOM 948 C CA . ASP A 1 120 ? 6.710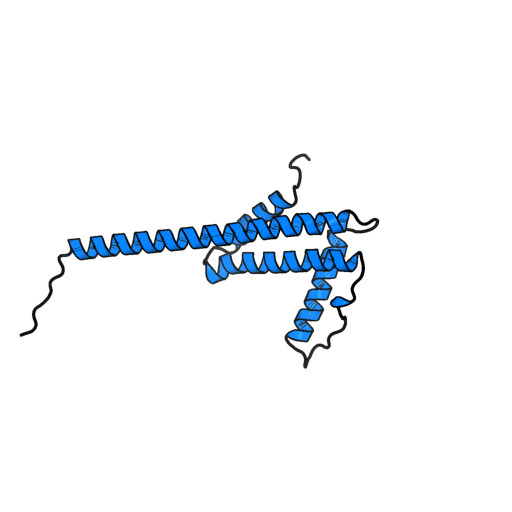 -9.925 -15.576 1.00 89.19 120 ASP A CA 1
ATOM 949 C C . ASP A 1 120 ? 7.630 -9.149 -16.520 1.00 89.19 120 ASP A C 1
ATOM 951 O O . ASP A 1 120 ? 7.726 -9.468 -17.704 1.00 89.19 120 ASP A O 1
ATOM 955 N N . LEU A 1 121 ? 8.326 -8.132 -15.999 1.00 86.12 121 LEU A N 1
ATOM 956 C CA . LEU A 1 121 ? 9.264 -7.311 -16.773 1.00 86.12 121 LEU A CA 1
ATOM 957 C C . LEU A 1 121 ? 10.731 -7.734 -16.591 1.00 86.12 121 LEU A C 1
ATOM 959 O O . LEU A 1 121 ? 11.620 -7.131 -17.190 1.00 86.12 121 LEU A O 1
ATOM 963 N N . ASN A 1 122 ? 10.975 -8.798 -15.815 1.00 89.12 122 ASN A N 1
ATOM 964 C CA . ASN A 1 122 ? 12.270 -9.459 -15.647 1.00 89.12 122 ASN A CA 1
ATOM 965 C C . ASN A 1 122 ? 13.408 -8.527 -15.180 1.00 89.12 122 ASN A C 1
ATOM 967 O O . ASN A 1 122 ? 14.575 -8.719 -15.535 1.00 89.12 122 ASN A O 1
ATOM 971 N N . TYR A 1 123 ? 13.081 -7.507 -14.384 1.00 89.50 123 TYR A N 1
ATOM 972 C CA . TYR A 1 123 ? 14.088 -6.692 -13.713 1.00 89.50 123 TYR A CA 1
ATOM 973 C C . TYR A 1 123 ? 14.702 -7.437 -12.522 1.00 89.50 123 TYR A C 1
ATOM 975 O O . TYR A 1 123 ? 14.065 -8.268 -11.864 1.00 89.50 123 TYR A O 1
ATOM 983 N N . ASP A 1 124 ? 15.953 -7.096 -12.209 1.00 94.94 124 ASP A N 1
ATOM 984 C CA . ASP A 1 124 ? 16.587 -7.514 -10.962 1.00 94.94 124 ASP A CA 1
ATOM 985 C C . ASP A 1 124 ? 15.766 -7.031 -9.754 1.00 94.94 124 ASP A C 1
ATOM 987 O O . ASP A 1 124 ? 15.260 -5.907 -9.737 1.00 94.94 124 ASP A O 1
ATOM 991 N N . TRP A 1 125 ? 15.633 -7.887 -8.738 1.00 91.69 125 TRP A N 1
ATOM 992 C CA . TRP A 1 125 ? 14.824 -7.585 -7.558 1.00 91.69 125 TRP A CA 1
ATOM 993 C C . TRP A 1 125 ? 15.348 -6.368 -6.787 1.00 91.69 125 TRP A C 1
ATOM 995 O O . TRP A 1 125 ? 14.558 -5.514 -6.386 1.00 91.69 125 TRP A O 1
ATOM 1005 N N . TYR A 1 126 ? 16.667 -6.252 -6.602 1.00 93.69 126 TYR A N 1
ATOM 1006 C CA . TYR A 1 126 ? 17.245 -5.106 -5.900 1.00 93.69 126 TYR A CA 1
ATOM 1007 C C . TYR A 1 126 ? 17.040 -3.821 -6.690 1.00 93.69 126 TYR A C 1
ATOM 1009 O O . TYR A 1 126 ? 16.710 -2.790 -6.104 1.00 93.69 126 TYR A O 1
ATOM 1017 N N . TRP A 1 127 ? 17.173 -3.890 -8.015 1.00 94.19 127 TRP A N 1
ATOM 1018 C CA . TRP A 1 127 ? 16.859 -2.763 -8.883 1.00 94.19 127 TRP A CA 1
ATOM 1019 C C . TRP A 1 127 ? 15.384 -2.347 -8.773 1.00 94.19 127 TRP A C 1
ATOM 1021 O O . TRP A 1 127 ? 15.104 -1.168 -8.571 1.00 94.19 127 TRP A O 1
ATOM 1031 N N . ALA A 1 128 ? 14.444 -3.298 -8.833 1.00 93.12 128 ALA A N 1
ATOM 1032 C CA . ALA A 1 128 ? 13.009 -3.021 -8.730 1.00 93.12 128 ALA A CA 1
ATOM 1033 C C . ALA A 1 128 ? 12.641 -2.378 -7.384 1.00 93.12 128 ALA A C 1
ATOM 1035 O O . ALA A 1 128 ? 11.897 -1.396 -7.344 1.00 93.12 128 ALA A O 1
ATOM 1036 N N . VAL A 1 129 ? 13.194 -2.888 -6.281 1.00 92.50 129 VAL A N 1
ATOM 1037 C CA . VAL A 1 129 ? 12.999 -2.303 -4.948 1.00 92.50 129 VAL A CA 1
ATOM 1038 C C . VAL A 1 129 ? 13.613 -0.907 -4.854 1.00 92.50 129 VAL A C 1
ATOM 1040 O O . VAL A 1 129 ? 12.974 -0.023 -4.296 1.00 92.50 129 VAL A O 1
ATOM 1043 N N . ASN A 1 130 ? 14.804 -0.672 -5.412 1.00 94.00 130 ASN A N 1
ATOM 1044 C CA . ASN A 1 130 ? 15.431 0.652 -5.383 1.00 94.00 130 ASN A CA 1
ATOM 1045 C C . ASN A 1 130 ? 14.635 1.686 -6.193 1.00 94.00 130 ASN A C 1
ATOM 1047 O O . ASN A 1 130 ? 14.295 2.740 -5.667 1.00 94.00 130 ASN A O 1
ATOM 1051 N N . GLU A 1 131 ? 14.297 1.379 -7.450 1.00 93.06 131 GLU A N 1
ATOM 1052 C CA . GLU A 1 131 ? 13.539 2.296 -8.319 1.00 93.06 131 GLU A CA 1
ATOM 1053 C C . GLU A 1 131 ? 12.179 2.643 -7.697 1.00 93.06 131 GLU A C 1
ATOM 1055 O O . GLU A 1 131 ? 11.771 3.804 -7.663 1.00 93.06 131 GLU A O 1
ATOM 1060 N N . THR A 1 132 ? 11.473 1.642 -7.165 1.00 95.19 132 THR A N 1
ATOM 1061 C CA . THR A 1 132 ? 10.182 1.873 -6.505 1.00 95.19 132 THR A CA 1
ATOM 1062 C C . THR A 1 132 ? 10.339 2.550 -5.143 1.00 95.19 132 THR A C 1
ATOM 1064 O O . THR A 1 132 ? 9.507 3.378 -4.785 1.00 95.19 132 THR A O 1
ATOM 1067 N N . GLY A 1 133 ? 11.415 2.303 -4.400 1.00 93.50 133 GLY A N 1
ATOM 1068 C CA . GLY A 1 133 ? 11.743 3.064 -3.194 1.00 93.50 133 GLY A CA 1
ATOM 1069 C C . GLY A 1 133 ? 11.895 4.555 -3.495 1.00 93.50 133 GLY A C 1
ATOM 1070 O O . GLY A 1 133 ? 11.195 5.374 -2.909 1.00 93.50 133 GLY A O 1
ATOM 1071 N N . GLU A 1 134 ? 12.699 4.905 -4.503 1.00 94.88 134 GLU A N 1
ATOM 1072 C CA . GLU A 1 134 ? 12.906 6.301 -4.903 1.00 94.88 134 GLU A CA 1
ATOM 1073 C C . GLU A 1 134 ? 11.618 7.000 -5.357 1.00 94.88 134 GLU A C 1
ATOM 1075 O O . GLU A 1 134 ? 11.428 8.189 -5.092 1.00 94.88 134 GLU A O 1
ATOM 1080 N N . ILE A 1 135 ? 10.739 6.297 -6.079 1.00 95.38 135 ILE A N 1
ATOM 1081 C CA . ILE A 1 135 ? 9.435 6.840 -6.489 1.00 95.38 135 ILE A CA 1
ATOM 1082 C C . ILE A 1 135 ? 8.570 7.131 -5.258 1.00 95.38 135 ILE A C 1
ATOM 1084 O O . ILE A 1 135 ? 7.949 8.195 -5.184 1.00 95.38 135 ILE A O 1
ATOM 1088 N N . LEU A 1 136 ? 8.541 6.207 -4.295 1.00 93.88 136 LEU A N 1
ATOM 1089 C CA . LEU A 1 136 ? 7.753 6.355 -3.078 1.00 93.88 136 LEU A CA 1
ATOM 1090 C C . LEU A 1 136 ? 8.284 7.495 -2.203 1.00 93.88 136 LEU A C 1
ATOM 1092 O O . LEU A 1 136 ? 7.493 8.330 -1.766 1.00 93.88 136 LEU A O 1
ATOM 1096 N N . ASP A 1 137 ? 9.603 7.573 -2.016 1.00 92.69 137 ASP A N 1
ATOM 1097 C CA . ASP A 1 137 ? 10.278 8.614 -1.233 1.00 92.69 137 ASP A CA 1
ATOM 1098 C C . ASP A 1 137 ? 10.006 10.014 -1.795 1.00 92.69 137 ASP A C 1
ATOM 1100 O O . ASP A 1 137 ? 9.628 10.929 -1.055 1.00 92.69 137 ASP A O 1
ATOM 1104 N N . LYS A 1 138 ? 10.092 10.167 -3.124 1.00 93.69 138 LYS A N 1
ATOM 1105 C CA . LYS A 1 138 ? 9.750 11.421 -3.816 1.00 93.69 138 LYS A CA 1
ATOM 1106 C C . LYS A 1 138 ? 8.289 11.815 -3.603 1.00 93.69 138 LYS A C 1
ATOM 1108 O O . LYS A 1 138 ? 8.003 12.996 -3.430 1.00 93.69 138 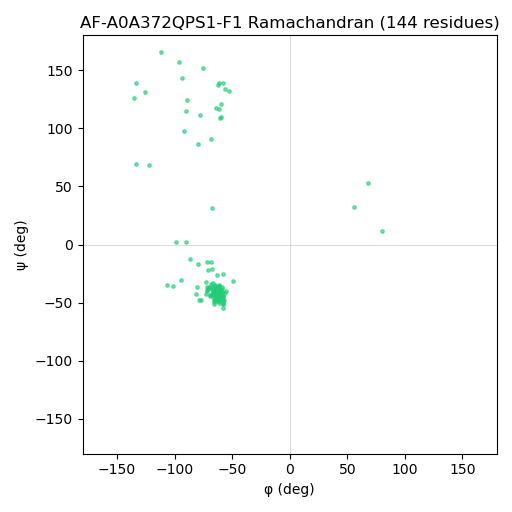LYS A O 1
ATOM 1113 N N . ALA A 1 139 ? 7.366 10.852 -3.607 1.00 93.25 139 ALA A N 1
ATOM 1114 C CA . ALA A 1 139 ? 5.941 11.126 -3.428 1.00 93.25 139 ALA A CA 1
ATOM 1115 C C . ALA A 1 139 ? 5.588 11.527 -1.986 1.00 93.25 139 ALA A C 1
ATOM 1117 O O . ALA A 1 139 ? 4.755 12.408 -1.778 1.00 93.25 139 ALA A O 1
ATOM 1118 N N . ILE A 1 140 ? 6.205 10.896 -0.980 1.00 89.56 140 ILE A N 1
ATOM 1119 C CA . ILE A 1 140 ? 5.936 11.209 0.434 1.00 89.56 140 ILE A CA 1
ATOM 1120 C C . ILE A 1 140 ? 6.665 12.465 0.924 1.00 89.56 140 ILE A C 1
ATOM 1122 O O . ILE A 1 140 ? 6.264 13.010 1.955 1.00 89.56 140 ILE A O 1
ATOM 1126 N N . GLY A 1 141 ? 7.683 12.924 0.189 1.00 83.06 141 GLY A N 1
ATOM 1127 C CA . GLY A 1 141 ? 8.377 14.182 0.440 1.00 83.06 141 GLY A CA 1
ATOM 1128 C C . GLY A 1 141 ? 9.183 14.167 1.734 1.00 83.06 141 GLY A C 1
ATOM 1129 O O . GLY A 1 141 ? 8.997 15.050 2.571 1.00 83.06 141 GLY A O 1
ATOM 1130 N N . TYR A 1 142 ? 10.058 13.171 1.923 1.00 60.44 142 TYR A N 1
ATOM 1131 C CA . TYR A 1 142 ? 11.148 13.350 2.884 1.00 60.44 142 TYR A CA 1
ATOM 1132 C C . TYR A 1 142 ? 11.969 14.553 2.412 1.00 60.44 142 TYR A C 1
ATOM 1134 O O . TYR A 1 142 ? 12.586 14.515 1.354 1.00 60.44 142 TYR A O 1
ATOM 1142 N N . ASP A 1 143 ? 11.887 15.654 3.153 1.00 45.56 143 ASP A N 1
ATOM 1143 C CA . ASP A 1 143 ? 12.716 16.826 2.912 1.00 45.56 143 ASP A CA 1
ATOM 1144 C C . ASP A 1 143 ? 14.170 16.396 3.169 1.00 45.56 143 ASP A C 1
ATOM 1146 O O . ASP A 1 143 ? 14.499 15.992 4.288 1.00 45.56 143 ASP A O 1
ATOM 1150 N N . ASP A 1 144 ? 15.033 16.449 2.149 1.00 42.09 144 ASP A N 1
ATOM 1151 C CA . ASP A 1 144 ? 16.479 16.145 2.202 1.00 42.09 144 ASP A CA 1
ATOM 1152 C C . ASP A 1 144 ? 17.265 17.195 3.036 1.00 42.09 144 ASP A C 1
ATOM 1154 O O . ASP A 1 144 ? 18.420 17.538 2.768 1.00 42.09 144 ASP A O 1
ATOM 1158 N N . HIS A 1 145 ? 16.620 17.764 4.051 1.00 31.41 145 HIS A N 1
ATOM 1159 C CA . HIS A 1 145 ? 17.107 18.829 4.913 1.00 31.41 145 HIS A CA 1
ATOM 1160 C C . HIS A 1 145 ? 17.088 18.367 6.376 1.00 31.41 145 HIS A C 1
ATOM 1162 O O . HIS A 1 145 ? 16.326 18.871 7.203 1.00 31.41 145 HIS A O 1
ATOM 1168 N N . LEU A 1 146 ? 17.964 17.407 6.689 1.00 36.12 146 LEU A N 1
ATOM 1169 C CA . LEU A 1 146 ? 18.487 17.163 8.038 1.00 36.12 146 LEU A CA 1
ATOM 1170 C C . LEU A 1 146 ? 19.993 17.428 8.064 1.00 36.12 146 LEU A C 1
ATOM 1172 O O . LEU A 1 146 ? 20.696 16.920 7.163 1.00 36.12 146 LEU A O 1
#

Foldseek 3Di:
DDDPPPPDPVNVVVVVVVVVVVVVVVLVVVVVVLVVVLLVLLLQLLVLLVVLVVDPPGDLVPLLVVLLVLVVLVVCCVVCVVVHHNPDDLVPDDPPNVSSNSSNVSVVVSVVSLVCCCPVSVDDNVVSCVSSVVSNCVSNDPPPPD

Secondary structure (DSSP, 8-state):
--------HHHHHHHHHHHHHHHHHHHHHHHHHHHHHHHHHHHHHHHHHHHHHTSTT--IIIIIHHHHHHHHHHHHHHH-TTT------GGG--TTHHHHHHHHHHHHHHHHHHHHHHHTS---HHHHHHHHHHHHHHHHT--S--

Sequence (146 aa):
MASNIGLDSFVIVALEAELMSSDANVSFLTHQEHRQKLIKCAERYAEARQKVLSIPGTSVIEDIQYAMSLIYEEYKANTWPDKFKQKYDLSLAVSPVKEALVAARILEEYSDLTTVLHQDLNYDWYWAVNETGEILDKAIGYDDHL

Solvent-accessible surface area (backbone atoms only — not comparable to full-atom values): 8132 Å² total; per-residue (Å²): 137,84,82,81,80,76,73,52,70,69,61,53,55,51,53,52,51,52,49,54,54,50,52,51,52,51,56,50,51,54,50,52,56,50,53,52,52,50,49,55,40,26,43,53,27,29,55,31,46,50,56,35,61,71,40,89,95,57,44,70,71,60,46,26,52,50,28,40,52,52,50,51,50,48,49,44,15,72,75,38,56,95,81,30,70,73,86,72,71,74,88,74,51,53,84,67,56,38,43,17,38,54,24,25,53,39,50,50,54,44,52,52,56,44,46,4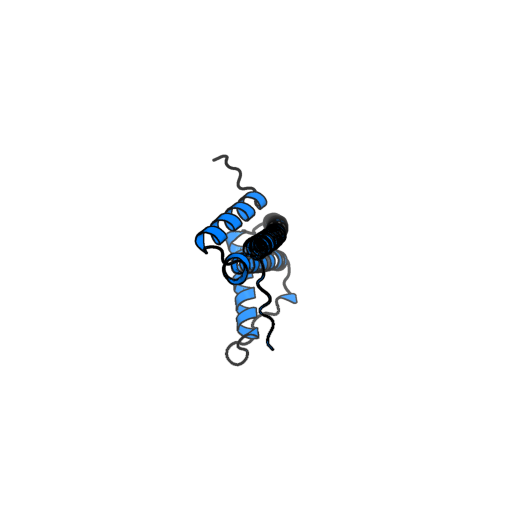2,37,33,73,76,66,65,40,56,61,69,56,33,52,49,58,51,46,55,48,38,46,64,44,60,54,74,71,94,77,125

Radius of gyration: 23.41 Å; Cα contacts (8 Å, |Δi|>4): 100; chains: 1; bounding box: 39×49×76 Å

Nearest PDB structures (foldseek):
  8to0-assembly1_AG  TM=3.157E-01  e=9.920E+00  Mus musculus
  8i7r-assembly1_Fg  TM=2.540E-01  e=9.420E+00  Mus musculus

Mean predicted aligned error: 9.6 Å

pLDDT: mean 85.33, std 16.27, range [31.41, 98.12]